Protein AF-A0A951WZ78-F1 (afdb_monomer_lite)

Foldseek 3Di:
DEEEEEACEDVNLVVLVVQVVDPVYHYAYEYCDFCYPNCVVVSDVTHNYNDDQFLVCLAVVCVVRVGQEYEYELPVQCVVQVVPVCSNVVSVVRVVSNCVSDPHHYDYD

Secondary structure (DSSP, 8-state):
-EEEEE--SHHHHHHHHHHTT-TT-EEEEEESSSS-HHHHTTSSSS-SEE----TTTHHHHHHHH--SEEEE--HHHHHHHTTSTTHHHHHHHHHHHHHHH-SS-EEE-

pLDDT: mean 94.57, std 4.1, range [80.19, 98.44]

Radius of gyration: 13.25 Å; chains: 1; bounding box: 33×28×32 Å

Sequence (109 aa):
MRIWLIGADQAGTSALRELRKNPDIEVVVTDTVERPRAVVERVIDAVDMVETVTPVNINLLARRIRPDLILMDGGAAQRALTRVTGGLAFAEAMLNEIKAASDYPCVVL

Structure (mmCIF, N/CA/C/O backbone):
data_AF-A0A951WZ78-F1
#
_entry.id   AF-A0A951WZ78-F1
#
loop_
_atom_site.group_PDB
_atom_site.id
_atom_site.type_symbol
_atom_site.label_atom_id
_atom_site.label_alt_id
_atom_site.label_comp_id
_atom_site.label_asym_id
_atom_site.label_entity_id
_atom_site.label_seq_id
_atom_site.pdbx_PDB_ins_code
_atom_site.Cartn_x
_atom_site.Cartn_y
_atom_site.Cartn_z
_atom_site.occupancy
_atom_site.B_iso_or_equiv
_atom_site.auth_seq_id
_atom_site.auth_comp_id
_atom_site.auth_asym_id
_atom_site.auth_atom_id
_atom_site.pdbx_PDB_model_num
ATOM 1 N N . MET A 1 1 ? -14.920 -3.558 5.209 1.00 94.44 1 MET A N 1
ATOM 2 C CA . MET A 1 1 ? -14.118 -3.660 3.964 1.00 94.44 1 MET A CA 1
ATOM 3 C C . MET A 1 1 ? -12.665 -3.437 4.334 1.00 94.44 1 MET A C 1
ATOM 5 O O . MET A 1 1 ? -12.414 -2.555 5.147 1.00 94.44 1 MET A O 1
ATOM 9 N N . ARG A 1 2 ? -11.726 -4.207 3.785 1.00 97.75 2 ARG A N 1
ATOM 10 C CA . ARG A 1 2 ? -10.293 -4.049 4.045 1.00 97.75 2 ARG A CA 1
ATOM 11 C C . ARG A 1 2 ? -9.581 -3.514 2.809 1.00 97.75 2 ARG A C 1
ATOM 13 O O . ARG A 1 2 ? -9.593 -4.147 1.758 1.00 97.75 2 ARG A O 1
ATOM 20 N N . ILE A 1 3 ? -8.945 -2.360 2.940 1.00 98.25 3 ILE A N 1
ATOM 21 C CA . ILE A 1 3 ? -8.168 -1.723 1.879 1.00 98.25 3 ILE A CA 1
ATOM 22 C C . ILE A 1 3 ? -6.690 -1.858 2.212 1.00 98.25 3 ILE A C 1
ATOM 24 O O . ILE A 1 3 ? -6.272 -1.567 3.329 1.00 98.25 3 ILE A O 1
ATOM 28 N N . TRP A 1 4 ? -5.893 -2.273 1.235 1.00 98.44 4 TRP A N 1
ATOM 29 C CA . TRP A 1 4 ? -4.442 -2.208 1.336 1.00 98.44 4 TRP A CA 1
ATOM 30 C C . TRP A 1 4 ? -3.934 -0.992 0.565 1.00 98.44 4 TRP A C 1
ATOM 32 O O . TRP A 1 4 ? -4.080 -0.926 -0.652 1.00 98.44 4 TRP A O 1
ATOM 42 N N . LEU A 1 5 ? -3.365 -0.019 1.271 1.00 98.06 5 LEU A N 1
ATOM 43 C CA . LEU A 1 5 ? -2.739 1.155 0.677 1.00 98.06 5 LEU A CA 1
ATOM 44 C C . LEU A 1 5 ? -1.226 0.939 0.562 1.00 98.06 5 LEU A C 1
ATOM 46 O O . LEU A 1 5 ? -0.533 0.810 1.572 1.00 98.06 5 LEU A O 1
ATOM 50 N N . ILE A 1 6 ? -0.725 0.938 -0.670 1.00 97.06 6 ILE A N 1
ATOM 51 C CA . ILE A 1 6 ? 0.695 0.866 -1.009 1.00 97.06 6 ILE A CA 1
ATOM 52 C C . ILE A 1 6 ? 1.172 2.279 -1.335 1.00 97.06 6 ILE A C 1
ATOM 54 O O . ILE A 1 6 ? 0.751 2.859 -2.333 1.00 97.06 6 ILE A O 1
ATOM 58 N N . GLY A 1 7 ? 2.067 2.813 -0.510 1.00 94.56 7 GLY A N 1
ATOM 59 C CA . GLY A 1 7 ? 2.521 4.196 -0.591 1.00 94.56 7 GLY A CA 1
ATOM 60 C C . GLY A 1 7 ? 1.565 5.144 0.135 1.00 94.56 7 GLY A C 1
ATOM 61 O O . GLY A 1 7 ? 0.382 5.250 -0.186 1.00 94.56 7 GLY A O 1
ATOM 62 N N . ALA A 1 8 ? 2.082 5.861 1.127 1.00 93.38 8 ALA A N 1
ATOM 63 C CA . ALA A 1 8 ? 1.337 6.835 1.918 1.00 93.38 8 ALA A CA 1
ATOM 64 C C . ALA A 1 8 ? 1.926 8.243 1.751 1.00 93.38 8 ALA A C 1
ATOM 66 O O . ALA A 1 8 ? 2.163 8.975 2.721 1.00 93.38 8 ALA A O 1
ATOM 67 N N . ASP A 1 9 ? 2.185 8.614 0.496 1.00 92.19 9 ASP A N 1
ATOM 68 C CA . ASP A 1 9 ? 2.698 9.918 0.113 1.00 92.19 9 ASP A CA 1
ATOM 69 C C . ASP A 1 9 ? 1.547 10.913 -0.123 1.00 92.19 9 ASP A C 1
ATOM 71 O O . ASP A 1 9 ? 0.645 10.996 0.710 1.00 92.19 9 ASP A O 1
ATOM 75 N N . GLN A 1 10 ? 1.554 11.742 -1.171 1.00 93.25 10 GLN A N 1
ATOM 76 C CA . GLN A 1 10 ? 0.574 12.821 -1.301 1.00 93.25 10 GLN A CA 1
ATOM 77 C C . GLN A 1 10 ? -0.846 12.297 -1.551 1.00 93.25 10 GLN A C 1
ATOM 79 O O . GLN A 1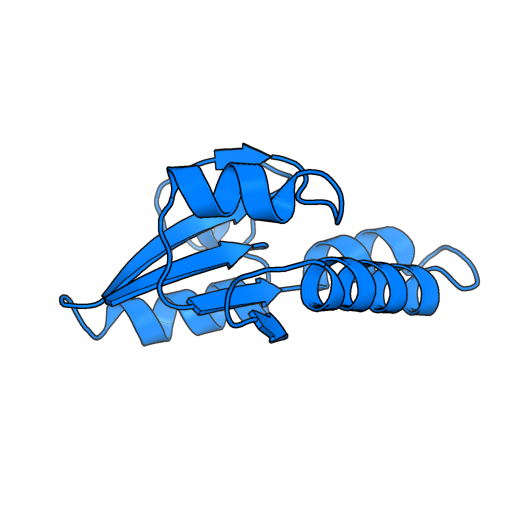 10 ? -1.788 12.730 -0.873 1.00 93.25 10 GLN A O 1
ATOM 84 N N . ALA A 1 11 ? -1.002 11.381 -2.506 1.00 95.12 11 ALA A N 1
ATOM 85 C CA . ALA A 1 11 ? -2.306 10.846 -2.875 1.00 95.12 11 ALA A CA 1
ATOM 86 C C . ALA A 1 11 ? -2.797 9.852 -1.812 1.00 95.12 11 ALA A C 1
ATOM 88 O O . ALA A 1 11 ? -3.938 9.945 -1.359 1.00 95.12 11 ALA A O 1
ATOM 89 N N . GLY A 1 12 ? -1.902 9.000 -1.305 1.00 96.00 12 GLY A N 1
ATOM 90 C CA . GLY A 1 12 ? -2.177 8.044 -0.236 1.00 96.00 12 GLY A CA 1
ATOM 91 C C . GLY A 1 12 ? -2.566 8.718 1.080 1.00 96.00 12 GLY A C 1
ATOM 92 O O . GLY A 1 12 ? -3.532 8.306 1.717 1.00 96.00 12 GLY A O 1
ATOM 93 N N . THR A 1 13 ? -1.903 9.818 1.465 1.00 96.81 13 THR A N 1
ATOM 94 C CA . THR A 1 13 ? -2.294 10.599 2.659 1.00 96.81 13 THR A CA 1
ATOM 95 C C . THR A 1 13 ? -3.695 11.192 2.505 1.00 96.81 13 THR A C 1
ATOM 97 O O . THR A 1 13 ? -4.487 11.173 3.449 1.00 96.81 13 THR A O 1
ATOM 100 N N . SER A 1 14 ? -4.019 11.706 1.316 1.00 96.81 14 SER A N 1
ATOM 101 C CA . SER A 1 14 ? -5.348 12.257 1.027 1.00 96.81 14 SER A CA 1
ATOM 102 C C . SER A 1 14 ? -6.422 11.168 1.080 1.00 96.81 14 SER A C 1
ATOM 104 O O . SER A 1 14 ? -7.439 11.346 1.748 1.00 96.81 14 SER A O 1
ATOM 106 N N . ALA A 1 15 ? -6.161 10.010 0.467 1.00 96.94 15 ALA A N 1
ATOM 107 C CA . ALA A 1 15 ? -7.053 8.857 0.515 1.00 96.94 15 ALA A CA 1
ATOM 108 C C . ALA A 1 15 ? -7.266 8.354 1.952 1.00 96.94 15 ALA A C 1
ATOM 110 O O . ALA A 1 15 ? -8.407 8.147 2.356 1.00 96.94 15 ALA A O 1
ATOM 111 N N . LEU A 1 16 ? -6.206 8.241 2.762 1.00 97.00 16 LEU A N 1
ATOM 112 C CA . LEU A 1 16 ? -6.308 7.844 4.172 1.00 97.00 16 LEU A CA 1
ATOM 113 C C . LEU A 1 16 ? -7.250 8.747 4.970 1.00 97.00 16 LEU A C 1
ATOM 115 O O . LEU A 1 16 ? -8.068 8.245 5.738 1.00 97.00 16 LEU A O 1
ATOM 119 N N . ARG A 1 17 ? -7.161 10.071 4.791 1.00 96.50 17 ARG A N 1
ATOM 120 C CA . ARG A 1 17 ? -8.042 11.021 5.493 1.00 96.50 17 ARG A CA 1
ATOM 121 C C . ARG A 1 17 ? -9.512 10.790 5.175 1.00 96.50 17 ARG A C 1
ATOM 123 O O . ARG A 1 17 ? -10.342 10.892 6.073 1.00 96.50 17 ARG A O 1
ATOM 130 N N . GLU A 1 18 ? -9.825 10.488 3.921 1.00 96.38 18 GLU A N 1
ATOM 131 C CA . GLU A 1 18 ? -11.197 10.236 3.487 1.00 96.38 18 GLU A CA 1
ATOM 132 C C . GLU A 1 18 ? -11.691 8.857 3.936 1.00 96.38 18 GLU A C 1
ATOM 134 O O . GLU A 1 18 ? -12.776 8.757 4.506 1.00 96.38 18 GLU A O 1
ATOM 139 N N . LEU A 1 19 ? -10.878 7.809 3.774 1.00 96.31 19 LEU A N 1
ATOM 140 C CA . LEU A 1 19 ? -11.231 6.443 4.173 1.00 96.31 19 LEU A CA 1
ATOM 141 C C . LEU A 1 19 ? -11.497 6.332 5.678 1.00 96.31 19 LEU A C 1
ATOM 143 O O . LEU A 1 19 ? -12.465 5.694 6.082 1.00 96.31 19 LEU A O 1
ATOM 147 N N . ARG A 1 20 ? -10.707 7.024 6.510 1.00 93.88 20 ARG A N 1
ATOM 148 C CA . ARG A 1 20 ? -10.876 7.032 7.974 1.00 93.88 20 ARG A CA 1
ATOM 149 C C . ARG A 1 20 ? -12.176 7.680 8.458 1.00 93.88 20 ARG A C 1
ATOM 151 O O . ARG A 1 20 ? -12.511 7.527 9.630 1.00 93.88 20 ARG A O 1
ATOM 158 N N . LYS A 1 21 ? -12.914 8.397 7.602 1.00 95.75 21 LYS A N 1
ATOM 159 C CA . LYS A 1 21 ? -14.243 8.927 7.957 1.00 95.75 21 LYS A CA 1
ATOM 160 C C . LYS A 1 21 ? -15.278 7.813 8.120 1.00 95.75 21 LYS A C 1
ATOM 162 O O . LYS A 1 21 ? -16.292 8.039 8.774 1.00 95.75 21 LYS A O 1
ATOM 167 N N . ASN A 1 22 ? -15.030 6.636 7.543 1.00 96.88 22 ASN A N 1
ATOM 168 C CA . ASN A 1 22 ? -15.879 5.465 7.698 1.00 96.88 22 ASN A CA 1
ATOM 169 C C . ASN A 1 22 ? -15.193 4.421 8.606 1.00 96.88 22 ASN A C 1
ATOM 171 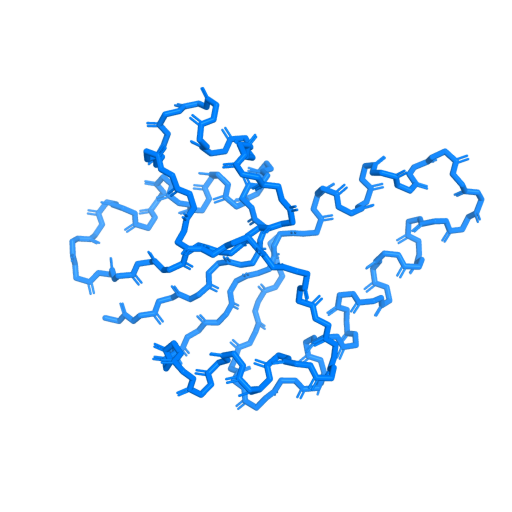O O . ASN A 1 22 ? -14.192 3.837 8.193 1.00 96.88 22 ASN A O 1
ATOM 175 N N . PRO A 1 23 ? -15.721 4.151 9.815 1.00 93.94 23 PRO A N 1
ATOM 176 C CA . PRO A 1 23 ? -15.118 3.196 10.747 1.00 93.94 23 PRO A CA 1
ATOM 177 C C . PRO A 1 23 ? -15.217 1.729 10.294 1.00 93.94 23 PRO A C 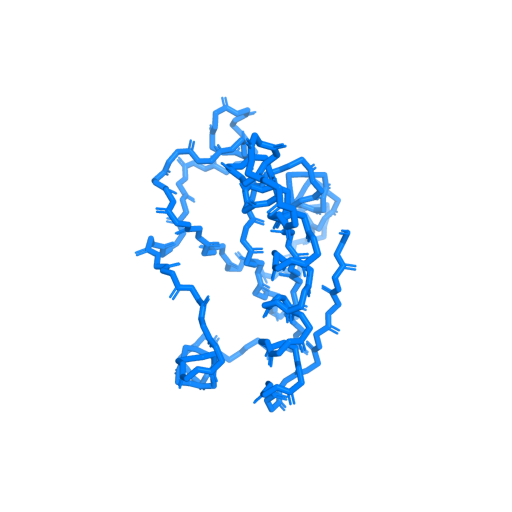1
ATOM 179 O O . PRO A 1 23 ? -14.475 0.896 10.806 1.00 93.94 23 PRO A O 1
ATOM 182 N N . ASP A 1 24 ? -16.081 1.405 9.327 1.00 96.75 24 ASP A N 1
ATOM 183 C CA . ASP A 1 24 ? -16.233 0.042 8.792 1.00 96.75 24 ASP A CA 1
ATOM 184 C C . ASP A 1 24 ? -15.169 -0.305 7.726 1.00 96.75 24 ASP A C 1
ATOM 186 O O . ASP A 1 24 ? -15.137 -1.423 7.183 1.00 96.75 24 ASP A O 1
ATOM 190 N N . ILE A 1 25 ? -14.309 0.664 7.388 1.00 97.25 25 ILE A N 1
ATOM 191 C CA . ILE A 1 25 ? -13.167 0.487 6.493 1.00 97.25 25 ILE A CA 1
ATOM 192 C C . ILE A 1 25 ? -11.905 0.316 7.332 1.00 97.25 25 ILE A C 1
ATOM 194 O O . ILE A 1 25 ? -11.446 1.232 8.010 1.00 97.25 25 ILE A O 1
ATOM 198 N N . GLU A 1 26 ? -11.299 -0.858 7.222 1.00 97.62 26 GLU A N 1
ATOM 199 C CA . GLU A 1 26 ? -9.968 -1.118 7.750 1.00 97.62 26 GLU A CA 1
ATOM 200 C C . GLU A 1 26 ? -8.941 -0.815 6.659 1.00 97.62 26 GLU A C 1
ATOM 202 O O . GLU A 1 26 ? -9.050 -1.335 5.547 1.00 97.62 26 GLU A O 1
ATOM 207 N N . VAL A 1 27 ? -7.943 0.013 6.962 1.00 97.81 27 VAL A N 1
ATOM 208 C CA . VAL A 1 27 ? -6.862 0.327 6.023 1.00 97.81 27 VAL A CA 1
ATOM 209 C C . VAL A 1 27 ? -5.557 -0.224 6.572 1.00 97.81 27 VAL A C 1
ATOM 211 O O . VAL A 1 27 ? -5.150 0.158 7.662 1.00 97.81 27 VAL A O 1
ATOM 214 N N . VAL A 1 28 ? -4.913 -1.098 5.802 1.00 98.06 28 VAL A N 1
ATOM 215 C CA . VAL A 1 28 ? -3.549 -1.575 6.050 1.00 98.06 28 VAL A CA 1
ATOM 216 C C . VAL A 1 28 ? -2.611 -0.770 5.164 1.00 98.06 28 VAL A C 1
ATOM 218 O O . VAL A 1 28 ? -2.837 -0.680 3.958 1.00 98.06 28 VAL A O 1
ATOM 221 N N . VAL A 1 29 ? -1.571 -0.177 5.737 1.00 97.88 29 VAL A N 1
ATOM 222 C CA . VAL A 1 29 ? -0.637 0.714 5.047 1.00 97.88 29 VAL A CA 1
ATOM 223 C C . VAL A 1 29 ? 0.732 0.057 4.928 1.00 97.88 29 VAL A C 1
ATOM 225 O O . VAL A 1 29 ? 1.359 -0.310 5.922 1.00 97.88 29 VAL A O 1
ATOM 228 N N . THR A 1 30 ? 1.226 -0.045 3.698 1.00 97.06 30 THR A N 1
ATOM 229 C CA . THR A 1 30 ? 2.600 -0.457 3.402 1.00 97.06 30 THR A CA 1
ATOM 230 C C . THR A 1 30 ? 3.328 0.665 2.690 1.00 97.06 30 THR A C 1
ATOM 232 O O . THR A 1 30 ? 2.812 1.235 1.731 1.00 97.06 30 THR A O 1
ATOM 235 N N . ASP A 1 31 ? 4.542 0.964 3.132 1.00 95.56 31 ASP A N 1
ATOM 236 C CA . ASP A 1 31 ? 5.413 1.926 2.464 1.00 95.56 31 ASP A CA 1
ATOM 237 C C . ASP A 1 31 ? 6.858 1.410 2.433 1.00 95.56 31 ASP A C 1
ATOM 239 O O . ASP A 1 31 ? 7.235 0.503 3.168 1.00 95.56 31 ASP A O 1
ATOM 243 N N . THR A 1 32 ? 7.680 1.996 1.573 1.00 92.94 32 THR A N 1
ATOM 244 C CA . THR A 1 32 ? 9.125 1.739 1.501 1.00 92.94 32 THR A CA 1
ATOM 245 C C . THR A 1 32 ? 9.910 2.396 2.636 1.00 92.94 32 THR A C 1
ATOM 247 O O . THR A 1 32 ? 11.062 2.037 2.873 1.00 92.94 32 THR A O 1
ATOM 250 N N . VAL A 1 33 ? 9.307 3.363 3.337 1.00 93.19 33 VAL A N 1
ATOM 251 C CA . VAL A 1 33 ? 9.920 4.080 4.462 1.00 93.19 33 VAL A CA 1
ATOM 252 C C . VAL A 1 33 ? 9.042 4.008 5.709 1.00 93.19 33 VAL A C 1
ATOM 254 O O . VAL A 1 33 ? 7.822 3.982 5.620 1.00 93.19 33 VAL A O 1
ATOM 257 N N . GLU A 1 34 ? 9.653 4.043 6.895 1.00 94.00 34 GLU A N 1
ATOM 258 C CA . GLU A 1 34 ? 8.929 4.020 8.181 1.00 94.00 34 GLU A CA 1
ATOM 259 C C . GLU A 1 34 ? 8.069 5.264 8.424 1.00 94.00 34 GLU A C 1
ATOM 261 O O . GLU A 1 34 ? 7.036 5.207 9.091 1.00 94.00 34 GLU A O 1
ATOM 266 N N . ARG A 1 35 ? 8.518 6.418 7.918 1.00 94.94 35 ARG A N 1
ATOM 267 C CA . ARG A 1 35 ? 7.890 7.720 8.172 1.00 94.94 35 ARG A CA 1
ATOM 268 C C . ARG A 1 35 ? 7.494 8.407 6.865 1.00 94.94 35 ARG A C 1
ATOM 270 O O . ARG A 1 35 ? 8.069 9.448 6.537 1.00 94.94 35 ARG A O 1
ATOM 277 N N . PRO A 1 36 ? 6.534 7.847 6.109 1.00 94.50 36 PRO A N 1
ATOM 278 C CA . PRO A 1 36 ? 5.997 8.509 4.932 1.00 94.50 36 PRO A CA 1
ATOM 279 C C . PRO A 1 36 ? 5.182 9.739 5.341 1.00 94.50 36 PRO A C 1
ATOM 281 O O . PRO A 1 36 ? 4.965 10.015 6.528 1.00 94.50 36 PRO A O 1
ATOM 284 N N . ARG A 1 37 ? 4.705 10.489 4.348 1.00 95.12 37 ARG A N 1
ATOM 285 C CA . ARG A 1 37 ? 3.972 11.740 4.560 1.00 95.12 37 ARG A CA 1
ATOM 286 C C . ARG A 1 37 ? 2.798 11.576 5.528 1.00 95.12 37 ARG A C 1
ATOM 288 O O . ARG A 1 37 ? 2.650 12.407 6.421 1.00 95.12 37 ARG A O 1
ATOM 295 N N . ALA A 1 38 ? 2.039 10.486 5.425 1.00 96.19 38 ALA A N 1
ATOM 296 C CA . ALA A 1 38 ? 0.911 10.218 6.315 1.00 96.19 38 ALA A CA 1
ATOM 297 C C . ALA A 1 38 ? 1.312 10.107 7.798 1.00 96.19 38 ALA A C 1
ATOM 299 O O . ALA A 1 38 ? 0.572 10.575 8.662 1.00 96.19 38 ALA A O 1
ATOM 300 N N . VAL A 1 39 ? 2.489 9.548 8.101 1.00 96.50 39 VAL A N 1
ATOM 301 C CA . VAL A 1 39 ? 3.027 9.480 9.472 1.00 96.50 39 VAL A CA 1
ATOM 302 C C . VAL A 1 39 ? 3.532 10.852 9.920 1.00 96.50 39 VAL A C 1
ATOM 304 O O . VAL A 1 39 ? 3.255 11.297 11.033 1.00 96.50 39 VAL A O 1
ATOM 307 N N . VAL A 1 40 ? 4.252 11.567 9.049 1.00 96.69 40 VAL A N 1
ATOM 308 C CA . VAL A 1 40 ? 4.770 12.915 9.351 1.00 96.69 40 VAL A CA 1
ATOM 309 C C . VAL A 1 40 ? 3.632 13.899 9.642 1.00 96.69 40 VAL A C 1
ATOM 311 O O . VAL A 1 40 ? 3.721 14.682 10.587 1.00 96.69 40 VAL A O 1
ATOM 314 N N . GLU A 1 41 ? 2.543 13.823 8.878 1.00 96.56 41 GLU A N 1
ATOM 315 C CA . GLU A 1 41 ? 1.339 14.643 9.049 1.00 96.56 41 GLU A CA 1
ATOM 316 C C . GLU A 1 41 ? 0.379 14.106 10.127 1.00 96.56 41 GLU A C 1
ATOM 318 O O . GLU A 1 41 ? -0.702 14.669 10.307 1.00 96.56 41 GLU A O 1
ATOM 323 N N . ARG A 1 42 ? 0.759 13.044 10.856 1.00 96.06 42 ARG A N 1
ATOM 324 C CA . ARG A 1 42 ? -0.037 12.414 11.928 1.00 96.06 42 ARG A CA 1
ATOM 325 C C . ARG A 1 42 ? -1.431 11.959 11.475 1.00 96.06 42 ARG A C 1
ATOM 327 O O . ARG A 1 42 ? -2.385 11.978 12.249 1.00 96.06 42 ARG A O 1
ATOM 334 N N . VAL A 1 43 ? -1.557 11.558 10.210 1.00 96.19 43 VAL A N 1
ATOM 335 C CA . VAL A 1 43 ? -2.763 10.902 9.680 1.00 96.19 43 VAL A CA 1
ATOM 336 C C . VAL A 1 43 ? -2.829 9.448 10.135 1.00 96.19 43 VAL A C 1
ATOM 338 O O . VAL A 1 43 ? -3.923 8.924 10.297 1.00 96.19 43 VAL A O 1
ATOM 341 N N . ILE A 1 44 ? -1.684 8.815 10.372 1.00 96.38 44 ILE A N 1
ATOM 342 C CA . ILE A 1 44 ? -1.519 7.508 11.021 1.00 96.38 44 ILE A CA 1
A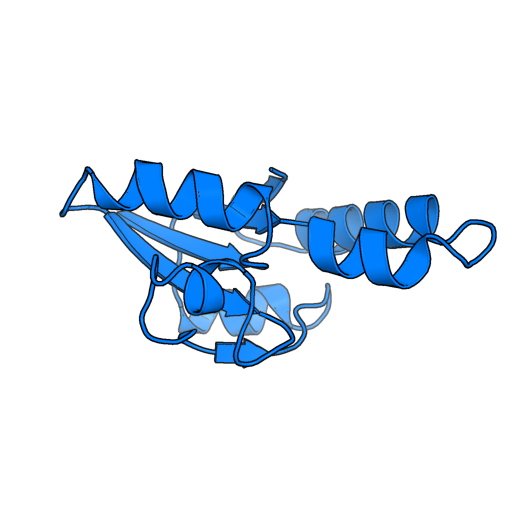TOM 343 C C . ILE A 1 44 ? -0.318 7.597 11.971 1.00 96.38 44 ILE A C 1
ATOM 345 O O . ILE A 1 44 ? 0.560 8.436 11.765 1.00 96.38 44 ILE A O 1
ATOM 349 N N . ASP A 1 45 ? -0.273 6.750 12.998 1.00 96.44 45 ASP A N 1
ATOM 350 C CA . ASP A 1 45 ? 0.833 6.757 13.966 1.00 96.44 45 ASP A CA 1
ATOM 351 C C . ASP A 1 45 ? 2.090 6.079 13.403 1.00 96.44 45 ASP A C 1
ATOM 353 O O . ASP A 1 45 ? 3.208 6.555 13.602 1.00 96.44 45 ASP A O 1
ATOM 357 N N . ALA A 1 46 ? 1.898 4.986 12.664 1.00 97.25 46 ALA A N 1
ATOM 358 C CA . ALA A 1 46 ? 2.936 4.230 11.979 1.00 97.25 46 ALA A CA 1
ATOM 359 C C . ALA A 1 46 ? 2.342 3.523 10.753 1.00 97.25 46 ALA A C 1
ATOM 361 O O . ALA A 1 46 ? 1.125 3.371 10.648 1.00 97.25 46 ALA A O 1
ATOM 362 N N . VAL A 1 47 ? 3.208 3.093 9.837 1.00 97.19 47 VAL A N 1
ATOM 363 C CA . VAL A 1 47 ? 2.833 2.134 8.790 1.00 97.19 47 VAL A CA 1
ATOM 364 C C . VAL A 1 47 ? 2.727 0.731 9.387 1.00 97.19 47 VAL A C 1
ATOM 366 O O . VAL A 1 47 ? 3.463 0.398 10.317 1.00 97.19 47 VAL A O 1
ATOM 369 N N . ASP A 1 48 ? 1.853 -0.109 8.838 1.00 97.75 48 ASP A N 1
ATOM 370 C CA . ASP A 1 48 ? 1.716 -1.499 9.286 1.00 97.75 48 ASP A CA 1
ATOM 371 C C . ASP A 1 48 ? 2.891 -2.363 8.815 1.00 97.75 48 ASP A C 1
ATOM 373 O O . ASP A 1 48 ? 3.276 -3.329 9.478 1.00 97.75 48 ASP A O 1
ATOM 377 N N . MET A 1 49 ? 3.459 -2.034 7.650 1.00 96.75 49 MET A N 1
ATOM 378 C CA . MET A 1 49 ? 4.574 -2.762 7.048 1.00 96.75 49 MET A CA 1
ATOM 379 C C . MET A 1 49 ? 5.527 -1.809 6.324 1.00 96.75 49 MET A C 1
ATOM 381 O O . MET A 1 49 ? 5.096 -0.960 5.543 1.00 96.75 49 MET A O 1
ATOM 385 N N . VAL A 1 50 ? 6.829 -1.996 6.545 1.00 96.25 50 VAL A N 1
ATOM 386 C CA . VAL A 1 50 ? 7.884 -1.345 5.760 1.00 96.25 50 VAL A CA 1
ATOM 387 C C . VAL A 1 50 ? 8.401 -2.358 4.752 1.00 96.25 50 VAL A C 1
ATOM 389 O O . VAL A 1 50 ? 9.200 -3.229 5.092 1.00 96.25 50 VAL A O 1
ATOM 392 N N . GLU A 1 51 ? 7.891 -2.296 3.529 1.00 94.25 51 GLU A N 1
ATOM 393 C CA . GLU A 1 51 ? 8.214 -3.273 2.496 1.00 94.25 51 GLU A CA 1
ATOM 394 C C . GLU A 1 51 ? 8.116 -2.666 1.095 1.00 94.25 51 GLU A C 1
ATOM 396 O O . GLU A 1 51 ? 7.190 -1.923 0.770 1.00 94.25 51 GLU A O 1
ATOM 401 N N . THR A 1 52 ? 9.069 -3.025 0.235 1.00 93.19 52 THR A N 1
ATOM 402 C CA . THR A 1 52 ? 8.999 -2.701 -1.190 1.00 93.19 52 THR A CA 1
ATOM 403 C C . THR A 1 52 ? 8.068 -3.685 -1.885 1.00 93.19 52 THR A C 1
ATOM 405 O O . THR A 1 52 ? 8.394 -4.864 -2.054 1.00 93.19 52 THR A O 1
ATOM 408 N N . VAL A 1 53 ? 6.910 -3.195 -2.319 1.00 95.25 53 VAL A N 1
ATOM 409 C CA . VAL A 1 53 ? 5.975 -3.989 -3.118 1.00 95.25 53 VAL A CA 1
ATOM 410 C C . VAL A 1 53 ? 6.441 -4.035 -4.573 1.00 95.25 53 VAL A C 1
ATOM 412 O O . VAL A 1 53 ? 6.827 -3.028 -5.162 1.00 95.25 53 VAL A O 1
ATOM 415 N N . THR A 1 54 ? 6.420 -5.230 -5.147 1.00 95.75 54 THR A N 1
ATOM 416 C CA . THR A 1 54 ? 6.915 -5.567 -6.483 1.00 95.75 54 THR A CA 1
ATOM 417 C C . THR A 1 54 ? 5.925 -6.504 -7.182 1.00 95.75 54 THR A C 1
ATOM 419 O O . THR A 1 54 ? 5.109 -7.143 -6.509 1.00 95.75 54 THR A O 1
ATOM 422 N N . PRO A 1 55 ? 6.025 -6.682 -8.512 1.00 96.81 55 PRO A N 1
ATOM 423 C CA . PRO A 1 55 ? 5.185 -7.647 -9.226 1.00 96.81 55 PRO A CA 1
ATOM 424 C C . PRO A 1 55 ? 5.348 -9.089 -8.717 1.00 96.81 55 PRO A C 1
ATOM 426 O O . PRO A 1 55 ? 4.442 -9.904 -8.845 1.00 96.81 55 PRO A O 1
ATOM 429 N N . VAL A 1 56 ? 6.494 -9.413 -8.105 1.00 97.12 56 VAL A N 1
ATOM 430 C CA . VAL A 1 56 ? 6.811 -10.767 -7.630 1.00 97.12 56 VAL A CA 1
ATOM 431 C C . VAL A 1 56 ? 6.182 -11.065 -6.264 1.00 97.12 56 VAL A C 1
ATOM 433 O O . VAL A 1 56 ? 5.751 -12.193 -6.025 1.00 97.12 56 VAL A O 1
ATOM 436 N N . ASN A 1 57 ? 6.112 -10.083 -5.356 1.00 97.06 57 ASN A N 1
ATOM 437 C CA . ASN A 1 57 ? 5.601 -10.289 -3.992 1.00 97.06 57 ASN A CA 1
ATOM 438 C C . ASN A 1 57 ? 4.167 -9.780 -3.766 1.00 97.06 57 ASN A C 1
ATOM 440 O O . ASN A 1 57 ? 3.576 -10.166 -2.758 1.00 97.06 57 ASN A O 1
ATOM 444 N N . ILE A 1 58 ? 3.574 -9.000 -4.683 1.00 97.81 58 ILE A N 1
ATOM 445 C CA . ILE A 1 58 ? 2.232 -8.406 -4.517 1.00 97.81 58 ILE A CA 1
ATOM 446 C C . ILE A 1 58 ? 1.181 -9.425 -4.052 1.00 97.81 58 ILE A C 1
ATOM 448 O O . ILE A 1 58 ? 0.491 -9.191 -3.062 1.00 97.81 58 ILE A O 1
ATOM 452 N N . ASN A 1 59 ? 1.113 -10.601 -4.683 1.00 98.19 59 ASN A N 1
ATOM 453 C CA . ASN A 1 59 ? 0.112 -11.620 -4.346 1.00 98.19 59 ASN A CA 1
ATOM 454 C C . ASN A 1 59 ? 0.445 -12.387 -3.063 1.00 98.19 59 ASN A C 1
ATOM 456 O O . ASN A 1 59 ? -0.454 -12.852 -2.365 1.00 98.19 59 ASN A O 1
ATOM 460 N N . LEU A 1 60 ? 1.728 -12.524 -2.717 1.00 97.69 60 LEU A N 1
ATOM 461 C CA . LEU A 1 60 ? 2.134 -13.123 -1.445 1.00 97.69 60 LEU A CA 1
ATOM 462 C C . LEU A 1 60 ? 1.710 -12.229 -0.274 1.00 97.69 60 LEU A C 1
ATOM 464 O O . LEU A 1 60 ? 1.128 -12.720 0.695 1.00 97.69 60 LEU A O 1
ATOM 468 N N . LEU A 1 61 ? 1.939 -10.923 -0.402 1.00 97.31 61 LEU A N 1
ATOM 469 C CA . LEU A 1 61 ? 1.540 -9.926 0.586 1.00 97.31 61 LEU A CA 1
ATOM 470 C C . LEU A 1 61 ? 0.020 -9.788 0.661 1.00 97.31 61 LEU A C 1
ATOM 472 O O . LEU A 1 61 ? -0.552 -9.876 1.749 1.00 97.31 61 LEU A O 1
ATOM 476 N N . ALA A 1 62 ? -0.653 -9.692 -0.487 1.00 97.50 62 ALA A N 1
ATOM 477 C CA . ALA A 1 62 ? -2.106 -9.604 -0.543 1.00 97.50 62 ALA A CA 1
ATOM 478 C C . ALA A 1 62 ? -2.786 -10.833 0.078 1.00 97.50 62 ALA A C 1
ATOM 480 O O . ALA A 1 62 ? -3.757 -10.680 0.809 1.00 97.50 62 ALA A O 1
ATOM 481 N N . ARG A 1 63 ? -2.250 -12.051 -0.094 1.00 97.75 63 ARG A N 1
ATOM 482 C CA . ARG A 1 63 ? -2.793 -13.255 0.570 1.00 97.75 63 ARG A CA 1
ATOM 483 C C . ARG A 1 63 ? -2.696 -13.208 2.097 1.00 97.75 63 ARG A C 1
ATOM 485 O O . ARG A 1 63 ? -3.555 -13.775 2.777 1.00 97.75 63 ARG A O 1
ATOM 492 N N . ARG A 1 64 ? -1.666 -12.550 2.638 1.00 96.56 64 ARG A N 1
ATOM 493 C CA . ARG A 1 64 ? -1.492 -12.344 4.084 1.00 96.56 64 ARG A CA 1
ATOM 494 C C . ARG A 1 64 ? -2.440 -11.266 4.610 1.00 96.56 64 ARG A C 1
ATOM 496 O O . ARG A 1 64 ? -3.061 -11.470 5.648 1.00 96.56 64 ARG A O 1
ATOM 503 N N . ILE A 1 65 ? -2.556 -10.148 3.895 1.00 97.19 65 ILE A N 1
ATOM 504 C CA . ILE A 1 65 ? -3.377 -8.992 4.293 1.00 97.19 65 ILE A CA 1
ATOM 505 C C . ILE A 1 65 ? -4.875 -9.268 4.080 1.00 97.19 65 ILE A C 1
ATOM 507 O O . ILE A 1 65 ? -5.706 -8.857 4.892 1.00 97.19 65 ILE A O 1
ATOM 511 N N . ARG A 1 66 ? -5.201 -10.012 3.018 1.00 97.50 66 ARG A N 1
ATOM 512 C CA . ARG A 1 66 ? -6.544 -10.282 2.485 1.00 97.50 66 ARG A CA 1
ATOM 513 C C . ARG A 1 66 ? -7.351 -8.999 2.222 1.00 97.50 66 ARG A C 1
ATOM 515 O O . ARG A 1 66 ? -8.392 -8.816 2.851 1.00 97.50 66 ARG A O 1
ATOM 522 N N . PRO A 1 67 ? -6.876 -8.092 1.349 1.00 98.12 67 PRO A N 1
ATOM 523 C CA . PRO A 1 67 ? -7.622 -6.888 1.011 1.00 98.12 67 PRO A CA 1
ATOM 524 C C . PRO A 1 67 ? -8.777 -7.185 0.047 1.00 98.12 67 PRO A C 1
ATOM 526 O O . PRO A 1 67 ? -8.681 -8.075 -0.794 1.00 98.12 67 PRO A O 1
ATOM 529 N N . ASP A 1 68 ? -9.833 -6.383 0.131 1.00 98.19 68 ASP A N 1
ATOM 530 C CA . ASP A 1 68 ? -10.900 -6.307 -0.874 1.00 98.19 68 ASP A CA 1
ATOM 531 C C . ASP A 1 68 ? -10.486 -5.411 -2.059 1.00 98.19 68 ASP A C 1
ATOM 533 O O . ASP A 1 68 ? -10.975 -5.567 -3.177 1.00 98.19 68 ASP A O 1
ATOM 537 N N . LEU A 1 69 ? -9.585 -4.452 -1.810 1.00 98.06 69 LEU A N 1
ATOM 538 C CA . LEU A 1 69 ? -9.092 -3.471 -2.776 1.00 98.06 69 LEU A CA 1
ATOM 539 C C . LEU A 1 69 ? -7.666 -3.040 -2.418 1.00 98.06 69 LEU A C 1
ATOM 541 O O . LEU A 1 69 ? -7.359 -2.805 -1.247 1.00 98.06 69 LEU A O 1
ATOM 545 N N . ILE A 1 70 ? -6.825 -2.874 -3.434 1.00 98.19 70 ILE A N 1
ATOM 546 C CA . ILE A 1 70 ? -5.484 -2.305 -3.314 1.00 98.19 70 ILE A CA 1
ATOM 547 C C . ILE A 1 70 ? -5.487 -0.891 -3.903 1.00 98.19 70 ILE A C 1
ATOM 549 O O . ILE A 1 70 ? -5.867 -0.689 -5.058 1.00 98.19 70 ILE A O 1
ATOM 553 N N . LEU A 1 71 ? -5.053 0.088 -3.113 1.00 97.69 71 LEU A N 1
ATOM 554 C CA . LEU A 1 71 ? -4.801 1.458 -3.554 1.00 97.69 71 LEU A CA 1
ATOM 555 C C . LEU A 1 71 ? -3.296 1.678 -3.668 1.00 97.69 71 LEU A C 1
ATOM 557 O O . LEU A 1 71 ? -2.552 1.290 -2.771 1.00 97.69 71 LEU A O 1
ATOM 561 N N . MET A 1 72 ? -2.845 2.297 -4.754 1.00 96.25 72 MET A N 1
ATOM 562 C CA . MET A 1 72 ? -1.422 2.495 -5.031 1.00 96.25 72 MET A CA 1
ATOM 563 C C . MET A 1 72 ? -1.117 3.977 -5.230 1.00 96.25 72 MET A C 1
ATOM 565 O O . MET A 1 72 ? -1.594 4.583 -6.186 1.00 96.25 72 MET A O 1
ATOM 569 N N . ASP A 1 73 ? -0.294 4.541 -4.350 1.00 94.81 73 ASP A N 1
ATOM 570 C CA . ASP A 1 73 ? 0.291 5.872 -4.495 1.00 94.81 73 ASP A CA 1
ATOM 571 C C . ASP A 1 73 ? 1.718 5.756 -5.046 1.00 94.81 73 ASP A C 1
ATOM 573 O O . ASP A 1 73 ? 2.653 5.323 -4.367 1.00 94.81 73 ASP A O 1
ATOM 577 N N . GLY A 1 74 ? 1.890 6.174 -6.299 1.00 86.19 74 GLY A N 1
ATOM 578 C CA . GLY A 1 74 ? 3.183 6.196 -6.979 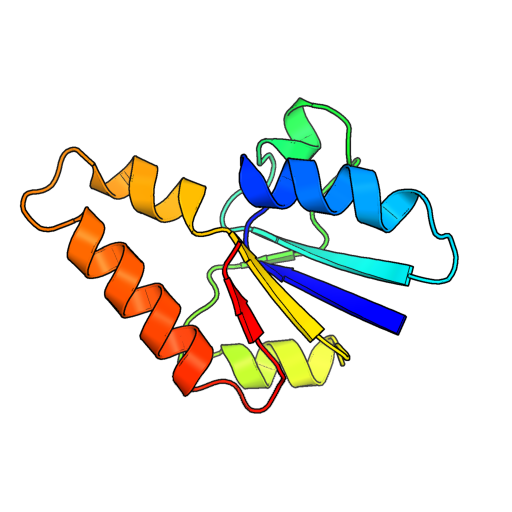1.00 86.19 74 GLY A CA 1
ATOM 579 C C . GLY A 1 74 ? 4.091 7.373 -6.623 1.00 86.19 74 GLY A C 1
ATOM 580 O O . GLY A 1 74 ? 5.235 7.418 -7.089 1.00 86.19 74 GLY A O 1
ATOM 581 N N . GLY A 1 75 ? 3.610 8.336 -5.832 1.00 84.56 75 GLY A N 1
ATOM 582 C CA . GLY A 1 75 ? 4.248 9.637 -5.637 1.00 84.56 75 GLY A CA 1
ATOM 583 C C . GLY A 1 75 ? 5.677 9.547 -5.103 1.00 84.56 75 GLY A C 1
ATOM 584 O O . GLY A 1 75 ? 6.579 10.213 -5.619 1.00 84.56 75 GLY A O 1
ATOM 585 N N . ALA A 1 76 ? 5.931 8.660 -4.136 1.00 80.19 76 ALA A N 1
ATOM 586 C CA . ALA A 1 76 ? 7.264 8.484 -3.564 1.00 80.19 76 ALA A CA 1
ATOM 587 C C . ALA A 1 76 ? 8.285 7.985 -4.605 1.00 80.19 76 ALA A C 1
ATOM 589 O O . ALA A 1 76 ? 9.370 8.562 -4.734 1.00 80.19 76 ALA A O 1
ATOM 590 N N . ALA A 1 77 ? 7.919 6.964 -5.386 1.00 80.31 77 ALA A N 1
ATOM 591 C CA . ALA A 1 77 ? 8.770 6.391 -6.428 1.00 80.31 77 ALA A CA 1
ATOM 592 C C . ALA A 1 77 ? 9.016 7.386 -7.572 1.00 80.31 77 ALA A C 1
ATOM 594 O O . ALA A 1 77 ? 10.157 7.573 -8.002 1.00 80.31 77 ALA A O 1
ATOM 595 N N . GLN A 1 78 ? 7.969 8.088 -8.015 1.00 84.94 78 GLN A N 1
ATOM 596 C CA . GLN A 1 78 ? 8.086 9.125 -9.038 1.00 84.94 78 GLN A CA 1
ATOM 597 C C . GLN A 1 78 ? 9.040 10.235 -8.590 1.00 84.94 78 GLN A C 1
ATOM 599 O O . GLN A 1 78 ? 9.967 10.574 -9.326 1.00 84.94 78 GLN A O 1
ATOM 604 N N . ARG A 1 79 ? 8.889 10.757 -7.362 1.00 82.62 79 ARG A N 1
ATOM 605 C CA . ARG A 1 79 ? 9.778 11.801 -6.824 1.00 82.62 79 ARG A CA 1
ATOM 606 C C . ARG A 1 79 ? 11.231 11.356 -6.754 1.00 82.62 79 ARG A C 1
ATOM 608 O O . ARG A 1 79 ? 12.100 12.132 -7.151 1.00 82.62 79 ARG A O 1
ATOM 615 N N . ALA A 1 80 ? 11.495 10.132 -6.300 1.00 82.75 80 ALA A N 1
ATOM 616 C CA . ALA A 1 80 ? 12.851 9.590 -6.222 1.00 82.75 80 ALA A CA 1
ATOM 617 C C . ALA A 1 80 ? 13.545 9.540 -7.596 1.00 82.75 80 ALA A C 1
ATOM 619 O O . ALA A 1 80 ? 14.756 9.737 -7.688 1.00 82.75 80 ALA A O 1
ATOM 620 N N . LEU A 1 81 ? 12.773 9.336 -8.666 1.00 85.94 81 LEU A N 1
ATOM 621 C CA . LEU A 1 81 ? 13.278 9.149 -10.025 1.00 85.94 81 LEU A CA 1
ATOM 622 C C . LEU A 1 81 ? 13.159 10.390 -10.922 1.00 85.94 81 LEU A C 1
ATOM 624 O O . LEU A 1 81 ? 13.631 10.360 -12.055 1.00 85.94 81 LEU A O 1
ATOM 628 N N . THR A 1 82 ? 12.608 11.504 -10.427 1.00 86.62 82 THR A N 1
ATOM 629 C CA . THR A 1 82 ? 12.453 12.761 -11.196 1.00 86.62 82 THR A CA 1
ATOM 630 C C . THR A 1 82 ? 13.746 13.277 -11.830 1.00 86.62 82 THR A C 1
ATOM 632 O O . THR A 1 82 ? 13.704 13.900 -12.886 1.00 86.62 82 THR A O 1
ATOM 635 N N . ARG A 1 83 ? 14.902 13.040 -11.196 1.00 87.00 83 ARG A N 1
ATOM 636 C CA . ARG A 1 83 ? 16.216 13.510 -11.675 1.00 87.00 83 ARG A CA 1
ATOM 637 C C . ARG A 1 83 ? 16.884 12.561 -12.671 1.00 87.00 83 ARG A C 1
ATOM 639 O O . ARG A 1 83 ? 17.959 12.876 -13.173 1.00 87.00 83 ARG A O 1
ATOM 646 N N . VAL A 1 84 ? 16.280 11.404 -12.932 1.00 89.69 84 VAL A N 1
ATOM 647 C CA . VAL A 1 84 ? 16.797 10.391 -13.852 1.00 89.69 84 VAL A CA 1
ATOM 648 C C . VAL A 1 84 ? 16.044 10.507 -15.171 1.00 89.69 84 VAL A C 1
ATOM 650 O O . VAL A 1 84 ? 14.814 10.469 -15.199 1.00 89.69 84 VAL A O 1
ATOM 653 N N . THR A 1 85 ? 16.768 10.627 -16.283 1.00 91.12 85 THR A N 1
ATOM 654 C CA . THR A 1 85 ? 16.164 10.625 -17.621 1.00 91.12 85 THR A CA 1
ATOM 655 C C . THR A 1 85 ? 15.354 9.343 -17.826 1.00 91.12 85 THR A C 1
ATOM 657 O O . THR A 1 85 ? 15.884 8.246 -17.681 1.00 91.12 85 THR A O 1
ATOM 660 N N . GLY A 1 86 ? 14.061 9.475 -18.136 1.00 90.06 86 GLY A N 1
ATOM 661 C CA . GLY A 1 86 ? 13.139 8.337 -18.266 1.00 90.06 86 GLY A CA 1
ATOM 662 C C . GLY A 1 86 ? 12.648 7.739 -16.939 1.00 90.06 86 GLY A C 1
ATOM 663 O O . GLY A 1 86 ? 11.834 6.821 -16.955 1.00 90.06 86 GLY A O 1
ATOM 664 N N . GLY A 1 87 ? 13.076 8.273 -15.792 1.00 89.81 87 GLY A N 1
ATOM 665 C CA . GLY A 1 87 ? 12.736 7.751 -14.468 1.00 89.81 87 GLY A CA 1
ATOM 666 C C . GLY A 1 87 ? 11.239 7.786 -14.147 1.00 89.81 87 GLY A C 1
ATOM 667 O O . GLY A 1 87 ? 10.724 6.848 -13.547 1.00 89.81 87 GLY A O 1
ATOM 668 N N . LEU A 1 88 ? 10.519 8.818 -14.602 1.00 88.69 88 LEU A N 1
ATOM 669 C CA . LEU A 1 88 ? 9.061 8.901 -14.441 1.00 88.69 88 LEU A CA 1
ATOM 670 C C . LEU A 1 88 ? 8.332 7.800 -15.220 1.00 88.69 88 LEU A C 1
ATOM 672 O O . LEU A 1 88 ? 7.498 7.105 -14.649 1.00 88.69 88 LEU A O 1
ATOM 676 N N . ALA A 1 89 ? 8.701 7.597 -16.490 1.00 90.50 89 ALA A N 1
ATOM 677 C CA . ALA A 1 89 ? 8.128 6.540 -17.321 1.00 90.50 89 ALA A CA 1
ATOM 678 C C . ALA A 1 89 ? 8.431 5.150 -16.743 1.00 90.50 89 ALA A C 1
ATOM 680 O O . ALA A 1 89 ? 7.571 4.275 -16.747 1.00 90.50 89 ALA A O 1
ATOM 681 N N . PHE A 1 90 ? 9.631 4.961 -16.187 1.00 90.94 90 PHE A N 1
ATOM 682 C CA . PHE A 1 90 ? 9.986 3.735 -15.481 1.00 90.94 90 PHE A CA 1
ATOM 683 C C . PHE A 1 90 ? 9.138 3.520 -14.218 1.00 90.94 90 PHE A C 1
ATOM 685 O O . PHE A 1 90 ? 8.633 2.420 -14.011 1.00 90.94 90 PHE A O 1
ATOM 692 N N . ALA A 1 91 ? 8.945 4.550 -13.388 1.00 89.56 91 ALA A N 1
ATOM 693 C CA . ALA A 1 91 ? 8.130 4.455 -12.175 1.00 89.56 91 ALA A CA 1
ATOM 694 C C . ALA A 1 91 ? 6.669 4.094 -12.493 1.00 89.56 91 ALA A C 1
ATOM 696 O O . ALA A 1 91 ? 6.075 3.245 -11.830 1.00 89.56 91 ALA A O 1
ATOM 697 N N . GLU A 1 92 ? 6.105 4.716 -13.528 1.00 90.62 92 GLU A N 1
ATOM 698 C CA . GLU A 1 92 ? 4.749 4.436 -13.994 1.00 90.62 92 GLU A CA 1
ATOM 699 C C . GLU A 1 92 ? 4.626 3.024 -14.581 1.00 90.62 92 GLU A C 1
ATOM 701 O O . GLU A 1 92 ? 3.703 2.291 -14.226 1.00 90.62 92 GLU A O 1
ATOM 706 N N . ALA A 1 93 ? 5.583 2.603 -15.415 1.00 93.00 93 ALA A N 1
ATOM 707 C CA . ALA A 1 93 ? 5.633 1.240 -15.935 1.00 93.00 93 ALA A CA 1
ATOM 708 C C . ALA A 1 93 ? 5.699 0.214 -14.795 1.00 93.00 93 ALA A C 1
ATOM 710 O O . ALA A 1 93 ? 4.929 -0.739 -14.787 1.00 93.00 93 ALA A O 1
ATOM 711 N N . MET A 1 94 ? 6.538 0.448 -13.783 1.00 91.62 94 MET A N 1
ATOM 712 C CA . MET A 1 94 ? 6.637 -0.424 -12.611 1.00 91.62 94 MET A CA 1
ATOM 713 C C . MET A 1 94 ? 5.318 -0.536 -11.838 1.00 91.62 94 MET A C 1
ATOM 715 O O . MET A 1 94 ? 4.932 -1.640 -11.461 1.00 91.62 94 MET A O 1
ATOM 719 N N . LEU A 1 95 ? 4.602 0.570 -11.615 1.00 92.25 95 LEU A N 1
ATOM 720 C CA . LEU A 1 95 ? 3.284 0.539 -10.967 1.00 92.25 95 LEU A CA 1
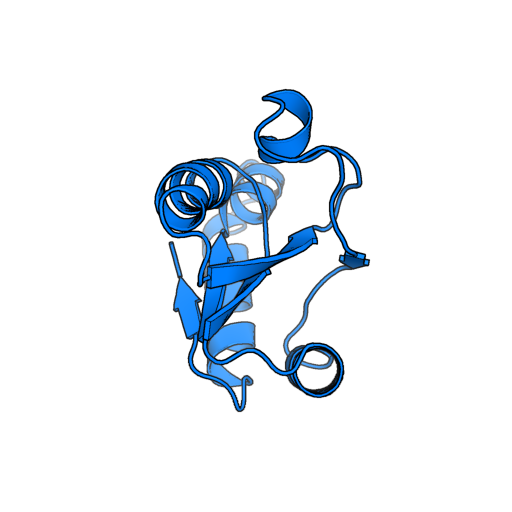ATOM 721 C C . LEU A 1 95 ? 2.257 -0.230 -11.800 1.00 92.25 95 LEU A C 1
ATOM 723 O O . LEU A 1 95 ? 1.487 -1.021 -11.254 1.00 92.25 95 LEU A O 1
ATOM 727 N N . ASN A 1 96 ? 2.272 -0.035 -13.119 1.00 94.19 96 ASN A N 1
ATOM 728 C CA . ASN A 1 96 ? 1.393 -0.756 -14.032 1.00 94.19 96 ASN A CA 1
ATOM 729 C C . ASN A 1 96 ? 1.687 -2.261 -14.042 1.00 94.19 96 ASN A C 1
ATOM 731 O O . ASN A 1 96 ? 0.744 -3.046 -14.037 1.00 94.19 96 ASN A O 1
ATOM 735 N N . GLU A 1 97 ? 2.953 -2.669 -13.971 1.00 96.31 97 GLU A N 1
ATOM 736 C CA . GLU A 1 97 ? 3.341 -4.079 -13.845 1.00 96.31 97 GLU A CA 1
ATOM 737 C C . GLU A 1 97 ? 2.878 -4.683 -12.512 1.00 96.31 97 GLU A C 1
ATOM 739 O O . GLU A 1 97 ? 2.338 -5.787 -12.489 1.00 96.31 97 GLU A O 1
ATOM 744 N N . ILE A 1 98 ? 3.014 -3.956 -11.393 1.00 96.12 98 ILE A N 1
ATOM 745 C CA . ILE A 1 98 ? 2.509 -4.412 -10.084 1.00 96.12 98 ILE A CA 1
ATOM 746 C C . ILE A 1 98 ? 0.991 -4.614 -10.142 1.00 96.12 98 ILE A C 1
ATOM 748 O O . ILE A 1 98 ? 0.484 -5.641 -9.689 1.00 96.12 98 ILE A O 1
ATOM 752 N N . LYS A 1 99 ? 0.270 -3.649 -10.722 1.00 96.62 99 LYS A N 1
ATOM 753 C CA . LYS A 1 99 ? -1.178 -3.724 -10.932 1.00 96.62 99 LYS A CA 1
ATOM 754 C C . LYS A 1 99 ? -1.560 -4.901 -11.830 1.00 96.62 99 LYS A C 1
ATOM 756 O O . LYS A 1 99 ? -2.493 -5.623 -11.499 1.00 96.62 99 LYS A O 1
ATOM 761 N N . ALA A 1 100 ? -0.866 -5.086 -12.951 1.00 96.94 100 ALA A N 1
ATOM 762 C CA . ALA A 1 100 ? -1.151 -6.145 -13.916 1.00 96.94 100 ALA A CA 1
ATOM 763 C C . ALA A 1 100 ? -0.877 -7.545 -13.349 1.00 96.94 100 ALA A C 1
ATOM 765 O O . ALA A 1 100 ? -1.583 -8.490 -13.688 1.00 96.94 100 ALA A O 1
ATOM 766 N N . ALA A 1 101 ? 0.119 -7.673 -12.470 1.00 97.75 101 ALA A N 1
ATOM 767 C CA . ALA A 1 101 ? 0.450 -8.924 -11.801 1.00 97.75 101 ALA A CA 1
ATOM 768 C C . ALA A 1 101 ? -0.482 -9.262 -10.623 1.00 97.75 101 ALA A C 1
ATOM 770 O O . ALA A 1 101 ? -0.428 -10.383 -10.118 1.00 97.75 101 ALA A O 1
ATOM 771 N N . SER A 1 102 ? -1.294 -8.318 -10.138 1.00 97.50 102 SER A N 1
ATOM 772 C CA . SER A 1 102 ? -2.117 -8.531 -8.949 1.00 97.50 102 SER A CA 1
ATOM 773 C C . SER A 1 102 ? -3.352 -9.389 -9.230 1.00 97.50 102 SER A C 1
ATOM 775 O O . SER A 1 102 ? -4.129 -9.107 -10.138 1.00 97.50 102 SER A O 1
ATOM 777 N N . ASP A 1 103 ? -3.584 -10.378 -8.367 1.00 98.06 103 ASP A N 1
ATOM 778 C CA . ASP A 1 103 ? -4.816 -11.176 -8.328 1.00 98.06 103 ASP A CA 1
ATOM 779 C C . ASP A 1 103 ? -5.993 -10.398 -7.695 1.00 98.06 103 ASP A C 1
ATOM 781 O O . ASP A 1 103 ? -7.130 -10.872 -7.684 1.00 98.06 103 ASP A O 1
ATOM 785 N N . TYR A 1 104 ? -5.725 -9.216 -7.127 1.00 97.56 104 TYR A N 1
ATOM 786 C CA . TYR A 1 104 ? -6.682 -8.395 -6.390 1.00 97.56 104 TYR A CA 1
ATOM 787 C C . TYR A 1 104 ? -6.986 -7.095 -7.149 1.00 97.56 104 TYR A C 1
ATOM 789 O O . TYR A 1 104 ? -6.118 -6.567 -7.849 1.00 97.56 104 TYR A O 1
ATOM 797 N N . PRO A 1 105 ? -8.194 -6.520 -7.000 1.00 97.56 105 PRO A N 1
ATOM 798 C CA . PRO A 1 105 ? -8.527 -5.250 -7.634 1.00 97.56 105 PRO A CA 1
ATOM 799 C C . PRO A 1 105 ? -7.561 -4.142 -7.203 1.00 97.56 105 PRO A C 1
ATOM 801 O O . PRO A 1 105 ? -7.352 -3.924 -6.011 1.00 97.56 105 PRO A O 1
ATOM 804 N N . CYS A 1 106 ? -6.997 -3.429 -8.178 1.00 97.25 106 CYS A N 1
ATOM 805 C CA . CYS A 1 106 ? -5.997 -2.387 -7.960 1.00 97.25 106 CYS A CA 1
ATOM 806 C C . CYS A 1 106 ? -6.430 -1.059 -8.588 1.00 97.25 106 CYS A C 1
ATOM 808 O O . CYS A 1 106 ? -6.779 -1.005 -9.774 1.00 97.25 106 CYS A O 1
ATOM 810 N N . VAL A 1 107 ? -6.333 0.026 -7.819 1.00 95.88 107 VAL A N 1
ATOM 811 C CA . VAL A 1 107 ? -6.567 1.404 -8.271 1.00 95.88 107 VAL A CA 1
ATOM 812 C C . VAL A 1 107 ? -5.329 2.243 -7.971 1.00 95.88 107 VAL A C 1
ATOM 814 O O . VAL A 1 107 ? -4.834 2.258 -6.847 1.00 95.88 107 VAL A O 1
ATOM 817 N N . VAL A 1 108 ? -4.831 2.939 -8.991 1.00 93.69 108 VAL A N 1
ATOM 818 C CA . VAL A 1 108 ? -3.729 3.900 -8.860 1.00 93.69 108 VAL A CA 1
ATOM 819 C C . VAL A 1 108 ? -4.334 5.271 -8.564 1.00 93.69 108 VAL A C 1
ATOM 821 O O . VAL A 1 108 ? -5.317 5.640 -9.212 1.00 93.69 108 VAL A O 1
ATOM 824 N N . LEU A 1 109 ? -3.787 5.962 -7.562 1.00 91.44 109 LEU A N 1
ATOM 825 C CA . LEU A 1 109 ? -4.252 7.262 -7.069 1.00 91.44 109 LEU A CA 1
ATOM 826 C C . LEU A 1 109 ? -3.542 8.442 -7.741 1.00 91.44 109 LEU A C 1
ATOM 828 O O . LEU A 1 109 ? -2.350 8.294 -8.095 1.00 91.44 109 LEU A O 1
#